Protein AF-A0A6V8PYU8-F1 (afdb_monomer)

Structure (mmCIF, N/CA/C/O backbone):
data_AF-A0A6V8PYU8-F1
#
_entry.id   AF-A0A6V8PYU8-F1
#
loop_
_atom_site.group_PDB
_atom_site.id
_atom_site.type_symbol
_atom_site.label_atom_id
_atom_site.label_alt_id
_atom_site.label_comp_id
_atom_site.label_asym_id
_atom_site.label_entity_id
_atom_site.label_seq_id
_atom_site.pdbx_PDB_ins_code
_atom_site.Cartn_x
_atom_site.Cartn_y
_atom_site.Cartn_z
_atom_site.occupancy
_atom_site.B_iso_or_equiv
_atom_site.auth_seq_id
_atom_site.auth_comp_id
_atom_site.auth_asym_id
_atom_site.auth_atom_id
_atom_site.pdbx_PDB_model_num
ATOM 1 N N . TYR A 1 1 ? 4.253 -15.938 -3.507 1.00 89.75 1 TYR A N 1
ATOM 2 C CA . TYR A 1 1 ? 5.363 -16.290 -4.414 1.00 89.75 1 TYR A CA 1
ATOM 3 C C . TYR A 1 1 ? 5.603 -15.120 -5.352 1.00 89.75 1 TYR A C 1
ATOM 5 O O . TYR A 1 1 ? 4.627 -14.462 -5.683 1.00 89.75 1 TYR A O 1
ATOM 13 N N . GLY A 1 2 ? 6.849 -14.839 -5.745 1.00 95.69 2 GLY A N 1
ATOM 14 C CA . GLY A 1 2 ? 7.125 -13.877 -6.821 1.00 95.69 2 GLY A CA 1
ATOM 15 C C . GLY A 1 2 ? 6.958 -14.581 -8.161 1.00 95.69 2 GLY A C 1
ATOM 16 O O . GLY A 1 2 ? 7.850 -15.333 -8.551 1.00 95.69 2 GLY A O 1
ATOM 17 N N . LEU A 1 3 ? 5.792 -14.421 -8.788 1.00 97.19 3 LEU A N 1
ATOM 18 C CA . LEU A 1 3 ? 5.399 -15.199 -9.966 1.00 97.19 3 LEU A CA 1
ATOM 19 C C . LEU A 1 3 ? 6.310 -14.897 -11.154 1.00 97.19 3 LEU A C 1
ATOM 21 O O . LEU A 1 3 ? 6.802 -15.820 -11.791 1.00 97.19 3 LEU A O 1
ATOM 25 N N . GLU A 1 4 ? 6.621 -13.625 -11.375 1.00 96.75 4 GLU A N 1
ATOM 26 C CA . GLU A 1 4 ? 7.464 -13.136 -12.462 1.00 96.75 4 GLU A CA 1
ATOM 27 C C . GLU A 1 4 ? 8.855 -13.768 -12.389 1.00 96.75 4 GLU A C 1
ATOM 29 O O . GLU A 1 4 ? 9.337 -14.329 -13.365 1.00 96.75 4 GLU A O 1
ATOM 34 N N . ARG A 1 5 ? 9.471 -13.781 -11.199 1.00 97.19 5 ARG A N 1
ATOM 35 C CA . ARG A 1 5 ? 10.803 -14.370 -10.999 1.00 97.19 5 ARG A CA 1
ATOM 36 C C . ARG A 1 5 ? 10.814 -15.885 -11.216 1.00 97.19 5 ARG A C 1
ATOM 38 O O . ARG A 1 5 ? 11.776 -16.407 -11.770 1.00 97.19 5 ARG A O 1
ATOM 45 N N . ILE A 1 6 ? 9.777 -16.593 -10.763 1.00 97.81 6 ILE A N 1
ATOM 46 C CA . ILE A 1 6 ? 9.661 -18.043 -10.985 1.00 97.81 6 ILE A CA 1
ATOM 47 C C . ILE A 1 6 ? 9.524 -18.325 -12.480 1.00 97.81 6 ILE A C 1
ATOM 49 O O . ILE A 1 6 ? 10.235 -19.171 -13.012 1.00 97.81 6 ILE A O 1
ATOM 53 N N . THR A 1 7 ? 8.647 -17.599 -13.165 1.00 97.00 7 THR A N 1
ATOM 54 C CA . THR A 1 7 ? 8.398 -17.798 -14.592 1.00 97.00 7 THR A CA 1
ATOM 55 C C . THR A 1 7 ? 9.604 -17.417 -15.444 1.00 97.00 7 THR A C 1
ATOM 57 O O . THR A 1 7 ? 9.918 -18.146 -16.375 1.00 97.00 7 THR A O 1
ATOM 60 N N . MET A 1 8 ? 10.331 -16.350 -15.100 1.00 97.75 8 MET A N 1
ATOM 61 C CA . MET A 1 8 ? 11.595 -15.999 -15.757 1.00 97.75 8 MET A CA 1
ATOM 62 C C . MET A 1 8 ? 12.616 -17.139 -15.678 1.00 97.75 8 MET A C 1
ATOM 64 O O . MET A 1 8 ? 13.227 -17.482 -16.683 1.00 97.75 8 MET A O 1
ATOM 68 N N . TYR A 1 9 ? 12.742 -17.781 -14.510 1.00 97.62 9 TYR A N 1
ATOM 69 C CA . TYR A 1 9 ? 13.610 -18.950 -14.346 1.00 97.62 9 TYR A CA 1
ATOM 70 C C . TYR A 1 9 ? 13.140 -20.148 -15.186 1.00 97.62 9 TYR A C 1
ATOM 72 O O . TYR A 1 9 ? 13.954 -20.831 -15.797 1.00 97.62 9 TYR A O 1
ATOM 80 N N . LEU A 1 10 ? 11.828 -20.400 -15.245 1.00 97.75 10 LEU A N 1
ATOM 81 C CA . LEU A 1 10 ? 11.259 -21.490 -16.048 1.00 97.75 10 LEU A CA 1
ATOM 82 C C . LEU A 1 10 ? 11.372 -21.254 -17.561 1.00 97.75 10 LEU A C 1
ATOM 84 O O . LEU A 1 10 ? 11.415 -22.220 -18.317 1.00 97.75 10 LEU A O 1
ATOM 88 N N . GLN A 1 11 ? 11.385 -19.993 -17.993 1.00 97.50 11 GLN A N 1
ATOM 89 C CA . GLN A 1 11 ? 11.506 -19.597 -19.397 1.00 97.50 11 GLN A CA 1
ATOM 90 C C . GLN A 1 11 ? 12.952 -19.281 -19.814 1.00 97.50 11 GLN A C 1
ATOM 92 O O . GLN A 1 11 ? 13.164 -18.949 -20.974 1.00 97.50 11 GLN A O 1
ATOM 97 N N . ASP A 1 12 ? 13.923 -19.407 -18.900 1.00 97.69 12 ASP A N 1
ATOM 98 C CA . ASP A 1 12 ? 15.350 -19.125 -19.123 1.00 97.69 12 ASP A CA 1
ATOM 99 C C . ASP A 1 12 ? 15.612 -17.711 -19.683 1.00 97.69 12 ASP A C 1
ATOM 101 O O . ASP A 1 12 ? 16.279 -17.519 -20.699 1.00 97.69 12 ASP A O 1
ATOM 105 N N . ILE A 1 13 ? 15.030 -16.698 -19.030 1.00 97.69 13 ILE A N 1
ATOM 106 C CA . ILE A 1 13 ? 15.165 -15.284 -19.411 1.00 97.69 13 ILE A CA 1
ATOM 107 C C . ILE A 1 13 ? 15.579 -14.399 -18.229 1.00 97.69 13 ILE A C 1
ATOM 109 O O . ILE A 1 13 ? 15.132 -14.583 -17.096 1.00 97.69 13 ILE A O 1
ATOM 113 N N . ASP A 1 14 ? 16.361 -13.358 -18.521 1.00 96.38 14 ASP A N 1
ATOM 114 C CA . ASP A 1 14 ? 16.874 -12.413 -17.516 1.00 96.38 14 ASP A CA 1
ATOM 115 C C . ASP A 1 14 ? 16.091 -11.091 -17.439 1.00 96.38 14 ASP A C 1
ATOM 117 O O . ASP A 1 14 ? 16.277 -10.303 -16.509 1.00 96.38 14 ASP A O 1
ATOM 121 N N . ASN A 1 15 ? 15.188 -10.833 -18.391 1.00 96.81 15 ASN A N 1
ATOM 122 C CA . ASN A 1 15 ? 14.366 -9.623 -18.437 1.00 96.81 15 ASN A CA 1
ATOM 123 C C . ASN A 1 15 ? 12.878 -9.965 -18.288 1.00 96.81 15 ASN A C 1
ATOM 125 O O . ASN A 1 15 ? 12.314 -10.674 -19.118 1.00 96.81 15 ASN A O 1
ATOM 129 N N . VAL A 1 16 ? 12.226 -9.401 -17.265 1.00 97.12 16 VAL A N 1
ATOM 130 C CA . VAL A 1 16 ? 10.797 -9.623 -16.993 1.00 97.12 16 VAL A CA 1
ATOM 131 C C . VAL A 1 16 ? 9.895 -9.205 -18.153 1.00 97.12 16 VAL A C 1
ATOM 133 O O . VAL A 1 16 ? 8.861 -9.823 -18.370 1.00 97.12 16 VAL A O 1
ATOM 136 N N . PHE A 1 17 ? 10.279 -8.199 -18.942 1.00 97.44 17 PHE A N 1
ATOM 137 C CA . PHE A 1 17 ? 9.459 -7.731 -20.062 1.00 97.44 17 PHE A CA 1
ATOM 138 C C . PHE A 1 17 ? 9.458 -8.698 -21.255 1.00 97.44 17 PHE A C 1
ATOM 140 O O . PHE A 1 17 ? 8.540 -8.646 -22.071 1.00 97.44 17 PHE A O 1
ATOM 147 N N . GLU A 1 18 ? 10.425 -9.618 -21.319 1.00 97.38 18 GLU A N 1
ATOM 148 C CA . GLU A 1 18 ? 10.487 -10.674 -22.338 1.00 97.38 18 GLU A CA 1
ATOM 149 C C . GLU A 1 18 ? 9.677 -11.923 -21.961 1.00 97.38 18 GLU A C 1
ATOM 151 O O . GLU A 1 18 ? 9.525 -12.824 -22.786 1.00 97.38 18 GLU A O 1
ATOM 156 N N . LEU A 1 19 ? 9.140 -11.974 -20.737 1.00 97.69 19 LEU A N 1
ATOM 157 C CA . LEU A 1 19 ? 8.333 -13.084 -20.237 1.00 97.69 19 LEU A CA 1
ATOM 158 C C . LEU A 1 19 ? 7.125 -13.318 -21.138 1.00 97.69 19 LEU A C 1
ATOM 160 O O . LEU A 1 19 ? 6.349 -12.400 -21.385 1.00 97.69 19 LEU A O 1
ATOM 164 N N . GLN A 1 20 ? 6.927 -14.557 -21.578 1.00 97.94 20 GLN A N 1
ATOM 165 C CA . GLN A 1 20 ? 5.724 -14.969 -22.295 1.00 97.94 20 GLN A CA 1
ATOM 166 C C . GLN A 1 20 ? 4.564 -15.079 -21.307 1.00 97.94 20 GLN A C 1
ATOM 168 O O . GLN A 1 20 ? 4.559 -15.963 -20.444 1.00 97.94 20 GLN A O 1
ATOM 173 N N . TRP A 1 21 ? 3.606 -14.155 -21.409 1.00 97.12 21 TRP A N 1
ATOM 174 C CA . TRP A 1 21 ? 2.388 -14.145 -20.594 1.00 97.12 21 TRP A CA 1
ATOM 175 C C . TRP A 1 21 ? 1.458 -15.285 -21.016 1.00 97.12 21 TRP A C 1
ATOM 177 O O . TRP A 1 21 ? 0.826 -15.942 -20.188 1.00 97.12 21 TRP A O 1
ATOM 187 N N . ASN A 1 22 ? 1.391 -15.520 -22.325 1.00 96.62 22 ASN A N 1
ATOM 188 C CA . ASN A 1 22 ? 0.768 -16.672 -22.964 1.00 96.62 22 ASN A CA 1
ATOM 189 C C . ASN A 1 22 ? 1.529 -16.998 -24.267 1.00 96.62 22 ASN A C 1
ATOM 191 O O . ASN A 1 22 ? 2.632 -16.508 -24.474 1.00 96.62 22 ASN A O 1
ATOM 195 N N . GLU A 1 23 ? 0.952 -17.815 -25.150 1.00 96.00 23 GLU A N 1
ATOM 196 C CA . GLU A 1 23 ? 1.591 -18.222 -26.414 1.00 96.00 23 GLU A CA 1
ATOM 197 C C . GLU A 1 23 ? 1.823 -17.075 -27.419 1.00 96.00 23 GLU A C 1
ATOM 199 O O . GLU A 1 23 ? 2.604 -17.241 -28.353 1.00 96.00 23 GLU A O 1
ATOM 204 N N . ALA A 1 24 ? 1.142 -15.935 -27.265 1.00 97.31 24 ALA A N 1
ATOM 205 C CA . ALA A 1 24 ? 1.108 -14.859 -28.258 1.00 97.31 24 ALA A CA 1
ATOM 206 C C . ALA A 1 24 ? 1.540 -13.481 -27.732 1.00 97.31 24 ALA A C 1
ATOM 208 O O . ALA A 1 24 ? 1.800 -12.596 -28.542 1.00 97.31 24 ALA A O 1
ATOM 209 N N . VAL A 1 25 ? 1.571 -13.276 -26.413 1.00 97.94 25 VAL A N 1
ATOM 210 C CA . VAL A 1 25 ? 1.752 -11.960 -25.786 1.00 97.94 25 VAL A CA 1
ATOM 211 C C . VAL A 1 25 ? 2.837 -12.028 -24.722 1.00 97.94 25 VAL A C 1
ATOM 213 O O . VAL A 1 25 ? 2.808 -12.888 -23.837 1.00 97.94 25 VAL A O 1
ATOM 216 N N . LYS A 1 26 ? 3.757 -11.065 -24.762 1.00 98.06 26 LYS A N 1
ATOM 217 C CA . LYS A 1 26 ? 4.774 -10.849 -23.735 1.00 98.06 26 LYS A CA 1
ATOM 218 C C . LYS A 1 26 ? 4.265 -9.946 -22.615 1.00 98.06 26 LYS A C 1
ATOM 220 O O . LYS A 1 26 ? 3.450 -9.050 -22.818 1.00 98.06 26 LYS A O 1
ATOM 225 N N . TYR A 1 27 ? 4.831 -10.112 -21.426 1.00 98.06 27 TYR A N 1
ATOM 226 C CA . TYR A 1 27 ? 4.575 -9.271 -20.258 1.00 98.06 27 TYR A CA 1
ATOM 227 C C . TYR A 1 27 ? 4.839 -7.789 -20.557 1.00 98.06 27 TYR A C 1
ATOM 229 O O . TYR A 1 27 ? 4.056 -6.928 -20.155 1.00 98.06 27 TYR A O 1
ATOM 237 N N . GLY A 1 28 ? 5.906 -7.480 -21.305 1.00 97.88 28 GLY A N 1
ATOM 238 C CA . GLY A 1 28 ? 6.247 -6.113 -21.700 1.00 97.88 28 GLY A CA 1
ATOM 239 C C . GLY A 1 28 ? 5.175 -5.419 -22.537 1.00 97.88 28 GLY A C 1
ATOM 240 O O . GLY A 1 28 ? 4.913 -4.239 -22.321 1.00 97.88 28 GLY A O 1
ATOM 241 N N . GLU A 1 29 ? 4.484 -6.150 -23.411 1.00 97.94 29 GLU A N 1
ATOM 242 C CA . GLU A 1 29 ? 3.423 -5.587 -24.258 1.00 97.94 29 GLU A CA 1
ATOM 243 C C . GLU A 1 29 ? 2.211 -5.114 -23.442 1.00 97.94 29 GLU A C 1
ATOM 245 O O . GLU A 1 29 ? 1.488 -4.217 -23.870 1.00 97.94 29 GLU A O 1
ATOM 250 N N . ILE A 1 30 ? 2.011 -5.682 -22.249 1.00 96.94 30 ILE A N 1
ATOM 251 C CA . ILE A 1 30 ? 0.918 -5.321 -21.339 1.00 96.94 30 ILE A CA 1
ATOM 252 C C . ILE A 1 30 ? 1.388 -4.285 -20.310 1.00 96.94 30 ILE A C 1
ATOM 254 O O . ILE A 1 30 ? 0.702 -3.294 -20.057 1.00 96.94 30 ILE A O 1
ATOM 258 N N . HIS A 1 31 ? 2.552 -4.509 -19.696 1.00 97.69 31 HIS A N 1
ATOM 259 C CA . HIS A 1 31 ? 2.941 -3.822 -18.464 1.00 97.69 31 HIS A CA 1
ATOM 260 C C . HIS A 1 31 ? 4.057 -2.792 -18.624 1.00 97.69 31 HIS A C 1
ATOM 262 O O . HIS A 1 31 ? 4.224 -1.969 -17.732 1.00 97.69 31 HIS A O 1
ATOM 268 N N . GLN A 1 32 ? 4.817 -2.772 -19.724 1.00 97.69 32 GLN A N 1
ATOM 269 C CA . GLN A 1 32 ? 5.973 -1.873 -19.821 1.00 97.69 32 GLN A CA 1
ATOM 270 C C . GLN A 1 32 ? 5.566 -0.394 -19.814 1.00 97.69 32 GLN A C 1
ATOM 272 O O . GLN A 1 32 ? 6.146 0.394 -19.070 1.00 97.69 32 GLN A O 1
ATOM 277 N N . LEU A 1 33 ? 4.552 -0.009 -20.599 1.00 98.00 33 LEU A N 1
ATOM 278 C CA . LEU A 1 33 ? 4.046 1.369 -20.580 1.00 98.00 33 LEU A CA 1
ATOM 279 C C . LEU A 1 33 ? 3.446 1.718 -19.212 1.00 98.00 33 LEU A C 1
ATOM 281 O O . LEU A 1 33 ? 3.699 2.799 -18.686 1.00 98.00 33 LEU A O 1
ATOM 285 N N . TRP A 1 34 ? 2.713 0.774 -18.621 1.00 97.75 34 TRP A N 1
ATOM 286 C CA . TRP A 1 34 ? 2.116 0.921 -17.297 1.00 97.75 34 TRP A CA 1
ATOM 287 C C . TRP A 1 34 ? 3.183 1.198 -16.227 1.00 97.75 34 TRP A C 1
ATOM 289 O O . TRP A 1 34 ? 3.068 2.178 -15.498 1.00 97.75 34 TRP A O 1
ATOM 299 N N . GLU A 1 35 ? 4.266 0.418 -16.185 1.00 97.75 35 GLU A N 1
ATOM 300 C CA . GLU A 1 35 ? 5.394 0.621 -15.263 1.00 97.75 35 GLU A CA 1
ATOM 301 C C . GLU A 1 35 ? 6.067 1.988 -15.456 1.00 97.75 35 GLU A C 1
ATOM 303 O O . GLU A 1 35 ? 6.394 2.667 -14.478 1.00 97.75 35 GLU A O 1
ATOM 308 N N . VAL A 1 36 ? 6.245 2.427 -16.709 1.00 98.25 36 VAL A N 1
ATOM 309 C CA . VAL A 1 36 ? 6.831 3.740 -17.022 1.00 98.25 36 VAL A CA 1
ATOM 310 C C . VAL A 1 36 ? 5.941 4.871 -16.509 1.00 98.25 36 VAL A C 1
ATOM 312 O O . VAL A 1 36 ? 6.430 5.790 -15.849 1.00 98.25 36 VAL A O 1
ATOM 315 N N . GLU A 1 37 ? 4.640 4.820 -16.788 1.00 98.56 37 GLU A N 1
ATOM 316 C CA . GLU A 1 37 ? 3.702 5.863 -16.371 1.00 98.56 37 GLU A CA 1
ATOM 317 C C . GLU A 1 37 ? 3.523 5.903 -14.853 1.00 98.56 37 GLU A C 1
ATOM 319 O O . GLU A 1 37 ? 3.592 6.983 -14.260 1.00 98.56 37 GLU A O 1
ATOM 324 N N . TRP A 1 38 ? 3.376 4.745 -14.203 1.00 98.31 38 TRP A N 1
ATOM 325 C CA . TRP A 1 38 ? 3.269 4.677 -12.747 1.00 98.31 38 TRP A CA 1
ATOM 326 C C . TRP A 1 38 ? 4.546 5.109 -12.048 1.00 98.31 38 TRP A C 1
ATOM 328 O O . TRP A 1 38 ? 4.457 5.801 -11.039 1.00 98.31 38 TRP A O 1
ATOM 338 N N . SER A 1 39 ? 5.724 4.782 -12.581 1.00 98.06 39 SER A N 1
ATOM 339 C CA . SER A 1 39 ? 6.989 5.278 -12.028 1.00 98.06 39 SER A CA 1
ATOM 340 C C . SER A 1 39 ? 7.046 6.804 -12.082 1.00 98.06 39 SER A C 1
ATOM 342 O O . SER A 1 39 ? 7.284 7.447 -11.061 1.00 98.06 39 SER A O 1
ATOM 344 N N . ARG A 1 40 ? 6.734 7.403 -13.239 1.00 98.31 40 ARG A N 1
ATOM 345 C CA . ARG A 1 40 ? 6.678 8.868 -13.383 1.00 98.31 40 ARG A CA 1
ATOM 346 C C . ARG A 1 40 ? 5.670 9.488 -12.421 1.00 98.31 40 ARG A C 1
ATOM 348 O O . ARG A 1 40 ? 5.975 10.471 -11.753 1.00 98.31 40 ARG A O 1
ATOM 355 N N . TYR A 1 41 ? 4.471 8.921 -12.316 1.00 98.50 41 TYR A N 1
ATOM 356 C CA . TYR A 1 41 ? 3.477 9.411 -11.368 1.00 98.50 41 TYR A CA 1
ATOM 357 C C . TYR A 1 41 ? 3.985 9.319 -9.922 1.00 98.50 41 TYR A C 1
ATOM 359 O O . TYR A 1 41 ? 4.043 10.333 -9.228 1.00 98.50 41 TYR A O 1
ATOM 367 N N . ASN A 1 42 ? 4.414 8.136 -9.488 1.00 98.00 42 ASN A N 1
ATOM 368 C CA . ASN A 1 42 ? 4.803 7.857 -8.108 1.00 98.00 42 ASN A CA 1
ATOM 369 C C . ASN A 1 42 ? 6.022 8.662 -7.651 1.00 98.00 42 ASN A C 1
ATOM 371 O O . ASN A 1 42 ? 6.075 9.039 -6.484 1.00 98.00 42 ASN A O 1
ATOM 375 N N . PHE A 1 43 ? 6.989 8.920 -8.536 1.00 97.62 43 PHE A N 1
ATOM 376 C CA . PHE A 1 43 ? 8.229 9.608 -8.174 1.00 97.62 43 PHE A CA 1
ATOM 377 C C . PHE A 1 43 ? 8.209 11.101 -8.475 1.00 97.62 43 PHE A C 1
ATOM 379 O O . PHE A 1 43 ? 8.771 11.853 -7.683 1.00 97.62 43 PHE A O 1
ATOM 386 N N . ASP A 1 44 ? 7.516 11.552 -9.523 1.00 97.69 44 ASP A N 1
ATOM 387 C CA . ASP A 1 44 ? 7.640 12.933 -10.002 1.00 97.69 44 ASP A CA 1
ATOM 388 C C . ASP A 1 44 ? 6.337 13.732 -9.870 1.00 97.69 44 ASP A C 1
ATOM 390 O O . ASP A 1 44 ? 6.356 14.878 -9.413 1.00 97.69 44 ASP A O 1
ATOM 394 N N . TYR A 1 45 ? 5.196 13.144 -10.251 1.00 98.19 45 TYR A N 1
ATOM 395 C CA . TYR A 1 45 ? 3.965 13.912 -10.502 1.00 98.19 45 TYR A CA 1
ATOM 396 C C . TYR A 1 45 ? 2.860 13.768 -9.456 1.00 98.19 45 TYR A C 1
ATOM 398 O O . TYR A 1 45 ? 1.922 14.566 -9.479 1.00 98.19 45 TYR A O 1
ATOM 406 N N . ALA A 1 46 ? 2.914 12.785 -8.556 1.00 98.00 46 ALA A N 1
ATOM 407 C CA . ALA A 1 46 ? 1.839 12.603 -7.590 1.00 98.00 46 ALA A CA 1
ATOM 408 C C . ALA A 1 46 ? 1.725 13.827 -6.663 1.00 98.00 46 ALA A C 1
ATOM 410 O O . ALA A 1 46 ? 2.715 14.295 -6.089 1.00 98.00 46 ALA A O 1
ATOM 411 N N . ASP A 1 47 ? 0.498 14.340 -6.544 1.00 98.44 47 ASP A N 1
ATOM 412 C CA . ASP A 1 47 ? 0.159 15.524 -5.756 1.00 98.44 47 ASP A CA 1
ATOM 413 C C . ASP A 1 47 ? 0.167 15.185 -4.261 1.00 98.44 47 ASP A C 1
ATOM 415 O O . ASP A 1 47 ? -0.760 14.576 -3.721 1.00 98.44 47 ASP A O 1
ATOM 419 N N . VAL A 1 48 ? 1.234 15.605 -3.586 1.00 98.31 48 VAL A N 1
ATOM 420 C CA . VAL A 1 48 ? 1.466 15.364 -2.158 1.00 98.31 48 VAL A CA 1
ATOM 421 C C . VAL A 1 48 ? 0.361 15.962 -1.284 1.00 98.31 48 VAL A C 1
ATOM 423 O O . VAL A 1 48 ? -0.031 15.345 -0.290 1.00 98.31 48 VAL A O 1
ATOM 426 N N . GLU A 1 49 ? -0.168 17.136 -1.633 1.00 98.38 49 GLU A N 1
ATOM 427 C CA . GLU A 1 49 ? -1.194 17.801 -0.829 1.00 98.38 49 GLU A CA 1
ATOM 428 C C . GLU A 1 49 ? -2.519 17.038 -0.920 1.00 98.38 49 GLU A C 1
ATOM 430 O O . GLU A 1 49 ? -3.151 16.741 0.100 1.00 98.38 49 GLU A O 1
ATOM 435 N N . LEU A 1 50 ? -2.910 16.648 -2.137 1.00 98.50 50 LEU A N 1
ATOM 436 C CA . LEU A 1 50 ? -4.070 15.789 -2.355 1.00 98.50 50 LEU A CA 1
ATOM 437 C C . LEU A 1 50 ? -3.929 14.462 -1.608 1.00 98.50 50 LEU A C 1
ATOM 439 O O . LEU A 1 50 ? -4.859 14.066 -0.904 1.00 98.50 50 LEU A O 1
ATOM 443 N N . LEU A 1 51 ? -2.781 13.794 -1.724 1.00 98.56 51 LEU A N 1
ATOM 444 C CA . LEU A 1 51 ? -2.522 12.527 -1.043 1.00 98.56 51 LEU A CA 1
ATOM 445 C C . LEU A 1 51 ? -2.620 12.675 0.485 1.00 98.56 51 LEU A C 1
ATOM 447 O O . LEU A 1 51 ? -3.256 11.850 1.140 1.00 98.56 51 LEU A O 1
ATOM 451 N N . GLY A 1 52 ? -2.080 13.751 1.066 1.00 98.31 52 GLY A N 1
ATOM 452 C CA . GLY A 1 52 ? -2.200 14.028 2.502 1.00 98.31 52 GLY A CA 1
ATOM 453 C C . GLY A 1 52 ? -3.651 14.231 2.965 1.00 98.31 52 GLY A C 1
ATOM 454 O O . GLY A 1 52 ? -4.057 13.706 4.013 1.00 98.31 52 GLY A O 1
ATOM 455 N N . ARG A 1 53 ? -4.464 14.936 2.164 1.00 98.62 53 ARG A N 1
ATOM 456 C CA . ARG A 1 53 ? -5.908 15.083 2.416 1.00 98.62 53 ARG A CA 1
ATOM 457 C C . ARG A 1 53 ? -6.628 13.740 2.317 1.00 98.62 53 ARG A C 1
ATOM 459 O O . ARG A 1 53 ? -7.353 13.385 3.242 1.00 98.62 53 ARG A O 1
ATOM 466 N N . LEU A 1 54 ? -6.377 12.968 1.256 1.00 98.69 54 LEU A N 1
ATOM 467 C CA . LEU A 1 54 ? -6.977 11.646 1.053 1.00 98.69 54 LEU A CA 1
ATOM 468 C C . LEU A 1 54 ? -6.647 10.692 2.199 1.00 98.69 54 LEU A C 1
ATOM 470 O O . LEU A 1 54 ? -7.554 10.043 2.711 1.00 98.69 54 LEU A O 1
ATOM 474 N N . PHE A 1 55 ? -5.391 10.650 2.656 1.00 98.69 55 PHE A N 1
ATOM 475 C CA . PHE A 1 55 ? -5.008 9.841 3.814 1.00 98.69 55 PHE A CA 1
ATOM 476 C C . PHE A 1 55 ? -5.866 10.184 5.035 1.00 98.69 55 PHE A C 1
ATOM 478 O O . PHE A 1 55 ? -6.413 9.301 5.691 1.00 98.69 55 PHE A O 1
ATOM 485 N N . SER A 1 56 ? -5.995 11.476 5.336 1.00 98.50 56 SER A N 1
ATOM 486 C CA . SER A 1 56 ? -6.730 11.943 6.514 1.00 98.50 56 SER A CA 1
ATOM 487 C C . SER A 1 56 ? -8.230 11.654 6.399 1.00 98.50 56 SER A C 1
ATOM 489 O O . SER A 1 56 ? -8.846 11.214 7.369 1.00 98.50 56 SER A O 1
ATOM 491 N N . SER A 1 57 ? -8.813 11.829 5.209 1.00 98.69 57 SER A N 1
ATOM 492 C CA . SER A 1 57 ? -10.210 11.476 4.936 1.00 98.69 57 SER A CA 1
ATOM 493 C C . SER A 1 57 ? -10.461 9.973 5.053 1.00 98.69 57 SER A C 1
ATOM 495 O O . SER A 1 57 ? -11.449 9.567 5.660 1.00 98.69 57 SER A O 1
ATOM 497 N N . TYR A 1 58 ? -9.569 9.141 4.513 1.00 98.81 58 TYR A N 1
ATOM 498 C CA . TYR A 1 58 ? -9.691 7.688 4.593 1.00 98.81 58 TYR A CA 1
ATOM 499 C C . TYR A 1 58 ? -9.5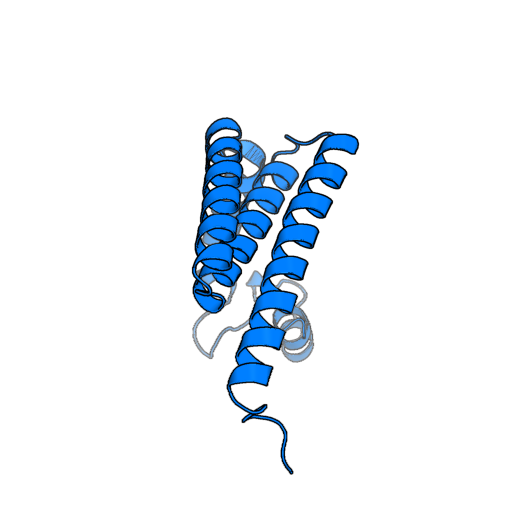10 7.166 6.018 1.00 98.81 58 TYR A C 1
ATOM 501 O O . TYR A 1 58 ? -10.257 6.284 6.430 1.00 98.81 58 TYR A O 1
ATOM 509 N N . GLU A 1 59 ? -8.589 7.736 6.798 1.00 98.62 59 GLU A N 1
ATOM 510 C CA . GLU A 1 59 ? -8.447 7.406 8.220 1.00 98.62 59 GLU A CA 1
ATOM 511 C C . GLU A 1 59 ? -9.718 7.759 9.003 1.00 98.62 59 GLU A C 1
ATOM 513 O O . GLU A 1 59 ? -10.194 6.945 9.796 1.00 98.62 59 GLU A O 1
ATOM 518 N N . GLY A 1 60 ? -10.283 8.950 8.776 1.00 98.62 60 GLY A N 1
ATOM 519 C CA . GLY A 1 60 ? -11.529 9.368 9.422 1.00 98.62 60 GLY A CA 1
ATOM 520 C C . GLY A 1 60 ? -12.701 8.447 9.079 1.00 98.62 60 GLY A C 1
ATOM 521 O O . GLY A 1 60 ? -13.450 8.040 9.966 1.00 98.62 60 GLY A O 1
ATOM 522 N N . GLU A 1 61 ? -12.820 8.061 7.809 1.00 98.69 61 GLU A N 1
ATOM 523 C CA . GLU A 1 61 ? -13.871 7.156 7.350 1.00 98.69 61 GLU A CA 1
ATOM 524 C C . GLU A 1 61 ? -13.696 5.734 7.895 1.00 98.69 61 GLU A C 1
ATOM 526 O O . GLU A 1 61 ? -14.672 5.131 8.339 1.00 98.69 61 GLU A O 1
ATOM 531 N N . ALA A 1 62 ? -12.462 5.220 7.966 1.00 98.62 62 ALA A N 1
ATOM 532 C CA . ALA A 1 62 ? -12.180 3.937 8.608 1.00 98.62 62 ALA A CA 1
ATOM 533 C C . ALA A 1 62 ? -12.670 3.926 10.064 1.00 98.62 62 ALA A C 1
ATOM 535 O O . ALA A 1 62 ? -13.368 2.996 10.462 1.00 98.62 62 ALA A O 1
ATOM 536 N N . ARG A 1 63 ? -12.373 4.977 10.843 1.00 98.38 63 ARG A N 1
ATOM 537 C CA . ARG A 1 63 ? -12.833 5.095 12.240 1.00 98.38 63 ARG A CA 1
ATOM 538 C C . ARG A 1 63 ? -14.353 5.152 12.342 1.00 98.38 63 ARG A C 1
ATOM 540 O O . ARG A 1 63 ? -14.936 4.379 13.094 1.00 98.38 63 ARG A O 1
ATOM 547 N N . ARG A 1 64 ? -15.001 5.982 11.521 1.00 98.62 64 ARG A N 1
ATOM 548 C CA . ARG A 1 64 ? -16.468 6.077 11.480 1.00 98.62 64 ARG A CA 1
ATOM 549 C C . ARG A 1 64 ? -17.120 4.721 11.187 1.00 98.62 64 ARG A C 1
ATOM 551 O O . ARG A 1 64 ? -18.138 4.383 11.782 1.00 98.62 64 ARG A O 1
ATOM 558 N N . LEU A 1 65 ? -16.550 3.941 10.267 1.00 98.62 65 LEU A N 1
ATOM 559 C CA . LEU A 1 65 ? -17.059 2.615 9.909 1.00 98.62 65 LEU A CA 1
ATOM 560 C C . LEU A 1 65 ? -16.823 1.576 11.015 1.00 98.62 65 LEU A C 1
ATOM 562 O O . LEU A 1 65 ? -17.687 0.723 11.222 1.00 98.62 65 LEU A O 1
ATOM 566 N N . ILE A 1 66 ? -15.709 1.667 11.751 1.00 97.75 66 ILE A N 1
ATOM 567 C CA . ILE A 1 66 ? -15.458 0.847 12.949 1.00 97.75 66 ILE A CA 1
ATOM 568 C C . ILE A 1 66 ? -16.530 1.117 14.009 1.00 97.75 66 ILE A C 1
ATOM 570 O O . ILE A 1 66 ? -17.123 0.164 14.511 1.00 97.75 66 ILE A O 1
ATOM 574 N N . ASP A 1 67 ? -16.844 2.386 14.285 1.00 97.00 67 ASP A N 1
ATOM 575 C CA . ASP A 1 67 ? -17.869 2.773 15.268 1.00 97.00 67 ASP A CA 1
ATOM 576 C C . ASP A 1 67 ? -19.270 2.257 14.892 1.00 97.00 67 ASP A C 1
ATOM 578 O O . ASP A 1 67 ? -20.087 1.936 15.754 1.00 97.00 67 ASP A O 1
ATOM 582 N N . LEU A 1 68 ? -19.540 2.122 13.590 1.00 97.75 68 LEU A N 1
ATOM 583 C CA . LEU A 1 68 ? -20.777 1.546 13.056 1.00 97.75 68 LEU A CA 1
ATOM 584 C C . LEU A 1 68 ? -20.767 0.009 12.978 1.00 97.75 68 LEU A C 1
ATOM 586 O O . LEU A 1 68 ? -21.719 -0.574 12.459 1.00 97.75 68 LEU A O 1
ATOM 590 N N . ASN A 1 69 ? -19.713 -0.665 13.456 1.00 96.19 69 ASN A N 1
ATOM 591 C CA . ASN A 1 69 ? -19.498 -2.110 13.298 1.00 96.19 69 ASN A CA 1
ATOM 592 C C . ASN A 1 69 ? -19.517 -2.594 11.828 1.00 96.19 69 ASN A C 1
ATOM 594 O O . ASN A 1 69 ? -19.768 -3.768 11.542 1.00 96.19 69 ASN A O 1
ATOM 598 N N . LEU A 1 70 ? -19.195 -1.716 10.872 1.00 98.25 70 LEU A N 1
ATOM 599 C CA . LEU A 1 70 ? -19.038 -2.045 9.452 1.00 98.25 70 LEU A CA 1
ATOM 600 C C . LEU A 1 70 ? -17.579 -2.414 9.162 1.00 98.25 70 LEU A C 1
ATOM 602 O O . LEU A 1 70 ? -16.843 -1.698 8.484 1.00 98.25 70 LEU A O 1
ATOM 606 N N . VAL A 1 71 ? -17.163 -3.561 9.702 1.00 97.50 71 VAL A N 1
ATOM 607 C CA . VAL A 1 71 ? -15.751 -3.960 9.792 1.00 97.50 71 VAL A CA 1
ATOM 608 C C . VAL A 1 71 ? -15.085 -4.197 8.433 1.00 97.50 71 VAL A C 1
ATOM 610 O O . VAL A 1 71 ? -13.962 -3.746 8.220 1.00 97.50 71 VAL A O 1
ATOM 613 N N . LEU A 1 72 ? -15.754 -4.890 7.505 1.00 97.88 72 LEU A N 1
ATOM 614 C CA . LEU A 1 72 ? -15.171 -5.186 6.187 1.00 97.88 72 LEU A CA 1
ATOM 615 C C . LEU A 1 72 ? -14.950 -3.901 5.364 1.00 97.88 72 LEU A C 1
ATOM 617 O O . LEU A 1 72 ? -13.824 -3.694 4.915 1.00 97.88 72 LEU A O 1
ATOM 621 N N . PRO A 1 73 ? -15.931 -2.977 5.253 1.00 98.50 73 PRO A N 1
ATOM 622 C CA . PRO A 1 73 ? -15.680 -1.662 4.664 1.00 98.50 73 PRO A CA 1
ATOM 623 C C . PRO A 1 73 ? -14.584 -0.867 5.379 1.00 98.50 73 PRO A C 1
ATOM 625 O O . PRO A 1 73 ? -13.764 -0.232 4.721 1.00 98.50 73 PRO A O 1
ATOM 628 N N . ALA A 1 74 ? -14.529 -0.903 6.716 1.00 98.56 74 ALA A N 1
ATOM 629 C CA . ALA A 1 74 ? -13.471 -0.218 7.455 1.00 98.56 74 ALA A CA 1
ATOM 630 C C . ALA A 1 74 ? -12.076 -0.727 7.060 1.00 98.56 74 ALA A C 1
ATOM 632 O O . ALA A 1 74 ? -11.156 0.075 6.889 1.00 98.56 74 ALA A O 1
ATOM 633 N N . TYR A 1 75 ? -11.926 -2.041 6.861 1.00 98.62 75 TYR A N 1
ATOM 634 C CA . TYR A 1 75 ? -10.671 -2.638 6.409 1.00 98.62 75 TYR A CA 1
ATOM 635 C C . TYR A 1 75 ? -10.235 -2.124 5.030 1.00 98.62 75 TYR A C 1
ATOM 637 O O . TYR A 1 75 ? -9.064 -1.788 4.856 1.00 98.62 75 TYR A O 1
ATOM 645 N N . ASP A 1 76 ? -11.160 -1.963 4.081 1.00 98.69 76 ASP A N 1
ATOM 646 C CA . ASP A 1 76 ? -10.839 -1.394 2.765 1.00 98.69 76 ASP A CA 1
ATOM 647 C C . ASP A 1 76 ? -10.259 0.022 2.883 1.00 98.69 76 ASP A C 1
ATOM 649 O O . ASP A 1 76 ? -9.307 0.373 2.183 1.00 98.69 76 ASP A O 1
ATOM 653 N N . TYR A 1 77 ? -10.776 0.842 3.802 1.00 98.69 77 TYR A N 1
ATOM 654 C CA . TYR A 1 77 ? -10.212 2.169 4.053 1.00 98.69 77 TYR A CA 1
ATOM 655 C C . TYR A 1 77 ? -8.831 2.117 4.720 1.00 98.69 77 TYR A C 1
ATOM 657 O O . TYR A 1 77 ? -7.988 2.960 4.413 1.00 98.69 77 TYR A O 1
ATOM 665 N N . VAL A 1 78 ? -8.534 1.100 5.538 1.00 98.62 78 VAL A N 1
ATOM 666 C CA . VAL A 1 78 ? -7.163 0.853 6.026 1.00 98.62 78 VAL A CA 1
ATOM 667 C C . VAL A 1 78 ? -6.213 0.551 4.865 1.00 98.62 78 VAL A C 1
ATOM 669 O O . VAL A 1 78 ? -5.111 1.104 4.820 1.00 98.62 78 VAL A O 1
ATOM 672 N N . LEU A 1 79 ? -6.637 -0.272 3.899 1.00 98.69 79 LEU A N 1
ATOM 673 C CA . LEU A 1 79 ? -5.840 -0.570 2.703 1.00 98.69 79 LEU A CA 1
ATOM 674 C C . LEU A 1 79 ? -5.599 0.690 1.862 1.00 98.69 79 LEU A C 1
ATOM 676 O O . LEU A 1 79 ? -4.469 0.935 1.435 1.00 98.69 79 LEU A O 1
ATOM 680 N N . LYS A 1 80 ? -6.622 1.539 1.697 1.00 98.75 80 LYS A N 1
ATOM 681 C CA . LYS A 1 80 ? -6.475 2.844 1.035 1.00 98.75 80 LYS A CA 1
ATOM 682 C C . LYS A 1 80 ? -5.463 3.732 1.759 1.00 98.75 80 LYS A C 1
ATOM 684 O O . LYS A 1 80 ? -4.582 4.283 1.106 1.00 98.75 80 LYS A O 1
ATOM 689 N N . CYS A 1 81 ? -5.519 3.828 3.090 1.00 98.62 81 CYS A N 1
ATOM 690 C CA . CYS A 1 81 ? -4.515 4.559 3.871 1.00 98.62 81 CYS A CA 1
ATOM 691 C C . CYS A 1 81 ? -3.097 4.014 3.642 1.00 98.62 81 CYS A C 1
ATOM 693 O O . CYS A 1 81 ? -2.175 4.796 3.419 1.00 98.62 81 CYS A O 1
ATOM 695 N N . SER A 1 82 ? -2.921 2.688 3.652 1.00 98.50 82 SER A N 1
ATOM 696 C CA . SER A 1 82 ? -1.624 2.051 3.390 1.00 98.50 82 SER A CA 1
ATOM 697 C C . SER A 1 82 ? -1.092 2.383 1.996 1.00 98.50 82 SER A C 1
ATOM 699 O O . SER A 1 82 ? 0.096 2.655 1.842 1.00 98.50 82 SER A O 1
ATOM 701 N N . HIS A 1 83 ? -1.956 2.379 0.980 1.00 98.50 83 HIS A N 1
ATOM 702 C CA . HIS A 1 83 ? -1.558 2.703 -0.386 1.00 98.50 83 HIS A CA 1
ATOM 703 C C . HIS A 1 83 ? -1.158 4.177 -0.527 1.00 98.50 83 HIS A C 1
ATOM 705 O O . HIS A 1 83 ? -0.095 4.477 -1.065 1.00 98.50 83 HIS A O 1
ATOM 711 N N . ILE A 1 84 ? -1.955 5.097 0.023 1.00 98.44 84 ILE A N 1
ATOM 712 C CA . ILE A 1 84 ? -1.644 6.532 0.005 1.00 98.44 84 ILE A CA 1
ATOM 713 C C . ILE A 1 84 ? -0.339 6.831 0.755 1.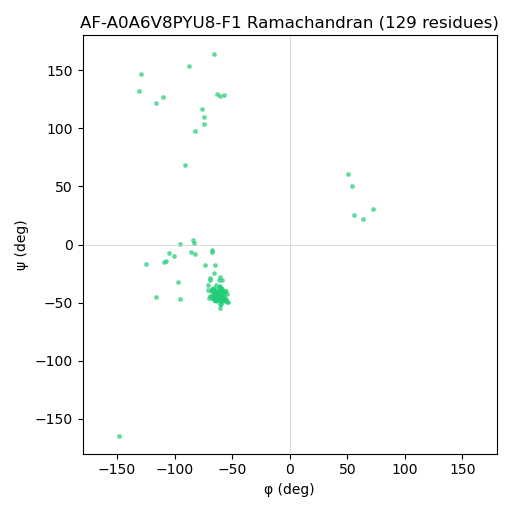00 98.44 84 ILE A C 1
ATOM 715 O O . ILE A 1 84 ? 0.456 7.645 0.290 1.00 98.44 84 ILE A O 1
ATOM 719 N N . PHE A 1 85 ? -0.086 6.151 1.877 1.00 98.31 85 PHE A N 1
ATOM 720 C CA . PHE A 1 85 ? 1.202 6.226 2.568 1.00 98.31 85 PHE A CA 1
ATOM 721 C C . PHE A 1 85 ? 2.364 5.846 1.640 1.00 98.31 85 PHE A C 1
ATOM 723 O O . PHE A 1 85 ? 3.321 6.608 1.547 1.00 98.31 85 PHE A O 1
ATOM 730 N N . ASN A 1 86 ? 2.263 4.728 0.914 1.00 98.19 86 ASN A N 1
ATOM 731 C CA . ASN A 1 86 ? 3.316 4.298 -0.010 1.00 98.19 86 ASN A CA 1
ATOM 732 C C . ASN A 1 86 ? 3.561 5.320 -1.132 1.00 98.19 86 ASN A C 1
ATOM 734 O O . ASN A 1 86 ? 4.706 5.526 -1.519 1.00 98.19 86 ASN A O 1
ATOM 738 N N . LEU A 1 87 ? 2.514 5.982 -1.637 1.00 98.25 87 LEU A N 1
ATOM 739 C CA . LEU A 1 87 ? 2.661 7.036 -2.648 1.00 98.25 87 LEU A CA 1
ATOM 740 C C . LEU A 1 87 ? 3.371 8.276 -2.089 1.00 98.25 87 LEU A C 1
ATOM 742 O O . LEU A 1 87 ? 4.287 8.799 -2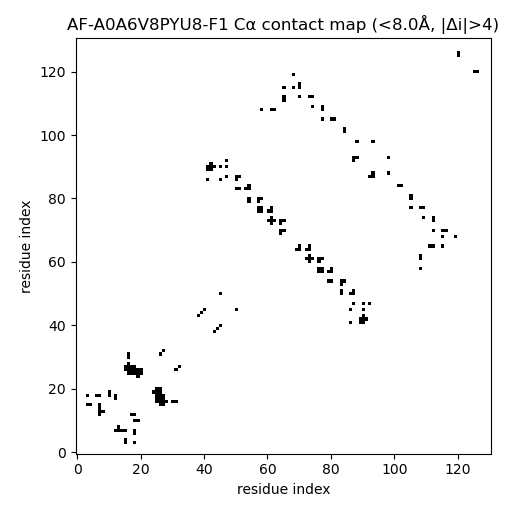.719 1.00 98.25 87 LEU A O 1
ATOM 746 N N . LEU A 1 88 ? 2.986 8.729 -0.892 1.00 98.19 88 LEU A N 1
ATOM 747 C CA . LEU A 1 88 ? 3.655 9.843 -0.204 1.00 98.19 88 LEU A CA 1
ATOM 748 C C . LEU A 1 88 ? 5.135 9.538 0.063 1.00 98.19 88 LEU A C 1
ATOM 750 O O . LEU A 1 88 ? 5.995 10.408 -0.071 1.00 98.19 88 LEU A O 1
ATOM 754 N N . ASP A 1 89 ? 5.419 8.294 0.431 1.00 97.94 89 ASP A N 1
ATOM 755 C CA . ASP A 1 89 ? 6.761 7.797 0.699 1.00 97.94 89 ASP A CA 1
ATOM 756 C C . ASP A 1 89 ? 7.611 7.704 -0.580 1.00 97.94 89 ASP A C 1
ATOM 758 O O . ASP A 1 89 ? 8.742 8.186 -0.601 1.00 97.94 89 ASP A O 1
ATOM 762 N N . ALA A 1 90 ? 7.047 7.186 -1.678 1.00 97.75 90 ALA A N 1
ATOM 763 C CA . ALA A 1 90 ? 7.699 7.149 -2.991 1.00 97.75 90 ALA A CA 1
ATOM 764 C C . ALA A 1 90 ? 8.010 8.555 -3.527 1.00 97.75 90 ALA A C 1
ATOM 766 O O . ALA A 1 90 ? 9.084 8.780 -4.081 1.00 97.75 90 ALA A O 1
ATOM 767 N N . ARG A 1 91 ? 7.127 9.532 -3.278 1.00 97.81 91 ARG A N 1
ATOM 768 C CA . ARG A 1 91 ? 7.374 10.947 -3.599 1.00 97.81 91 ARG A CA 1
ATOM 769 C C . ARG A 1 91 ? 8.489 11.589 -2.766 1.00 97.81 91 ARG A C 1
ATOM 771 O O . ARG A 1 91 ? 8.834 12.745 -3.009 1.00 97.81 91 ARG A O 1
ATOM 778 N N . GLY A 1 92 ? 9.037 10.891 -1.769 1.00 95.75 92 GLY A N 1
ATOM 779 C CA . GLY A 1 92 ? 10.023 11.454 -0.847 1.00 95.75 92 GLY A CA 1
ATOM 780 C C . GLY A 1 92 ? 9.457 12.599 -0.006 1.00 95.75 92 GLY A C 1
ATOM 781 O O . GLY A 1 92 ? 10.208 13.440 0.479 1.00 95.75 92 GLY A O 1
ATOM 782 N N . ALA A 1 93 ? 8.130 12.657 0.151 1.00 95.19 93 ALA A N 1
ATOM 783 C CA . ALA A 1 93 ? 7.443 13.754 0.824 1.00 95.19 93 ALA A CA 1
ATOM 784 C C . ALA A 1 93 ? 7.440 13.618 2.355 1.00 95.19 93 ALA A C 1
ATOM 786 O O . ALA A 1 93 ? 6.998 14.529 3.052 1.00 95.19 93 ALA A O 1
ATOM 787 N N . LEU A 1 94 ? 7.892 12.475 2.880 1.00 95.94 94 LEU A N 1
ATOM 788 C CA . LEU A 1 94 ? 7.885 12.159 4.304 1.00 95.94 94 LEU A CA 1
ATOM 789 C C . LEU A 1 94 ? 9.309 12.150 4.860 1.00 95.94 94 LEU A C 1
ATOM 791 O O . LEU A 1 94 ? 10.172 11.406 4.393 1.00 95.94 94 LEU A O 1
ATOM 795 N N . SER A 1 95 ? 9.539 12.907 5.930 1.00 96.62 95 SER A N 1
ATOM 796 C CA . SER A 1 95 ? 10.724 12.713 6.769 1.00 96.62 95 SER A CA 1
ATOM 797 C C . SER A 1 95 ? 10.685 11.354 7.483 1.00 96.62 95 SER A C 1
ATOM 799 O O . SER A 1 95 ? 9.633 10.728 7.625 1.00 96.62 95 SER A O 1
ATOM 801 N N . VAL A 1 96 ? 11.828 10.905 8.014 1.00 95.38 96 VAL A N 1
ATOM 802 C CA . VAL A 1 96 ? 11.921 9.647 8.784 1.00 95.38 96 VAL A CA 1
ATOM 803 C C . VAL A 1 96 ? 10.916 9.616 9.944 1.00 95.38 96 VAL A C 1
ATOM 805 O O . VAL A 1 96 ? 10.236 8.612 10.156 1.00 95.38 96 VAL A O 1
ATOM 808 N N . THR A 1 97 ? 10.775 10.730 10.667 1.00 96.44 97 THR A N 1
ATOM 809 C CA . THR A 1 97 ? 9.824 10.856 11.780 1.00 96.44 97 THR A CA 1
ATOM 810 C C . THR A 1 97 ? 8.376 10.775 11.300 1.00 96.44 97 THR A C 1
ATOM 812 O O . THR A 1 97 ? 7.548 10.103 11.917 1.00 96.44 97 THR A O 1
ATOM 815 N N . GLU A 1 98 ? 8.053 11.427 10.182 1.00 96.69 98 GLU A N 1
ATOM 816 C CA . GLU A 1 98 ? 6.708 11.373 9.611 1.00 96.69 98 GLU A CA 1
ATOM 817 C C . GLU A 1 98 ? 6.364 9.976 9.117 1.00 96.69 98 GLU A C 1
ATOM 819 O O . GLU A 1 98 ? 5.270 9.496 9.410 1.00 96.69 98 GLU A O 1
ATOM 824 N N . ARG A 1 99 ? 7.301 9.296 8.452 1.00 97.44 99 ARG A N 1
ATOM 825 C CA . ARG A 1 99 ? 7.134 7.916 7.988 1.00 97.44 99 ARG A CA 1
ATOM 826 C C . ARG A 1 99 ? 6.725 6.994 9.136 1.00 97.44 99 ARG A C 1
ATOM 828 O O . ARG A 1 99 ? 5.715 6.302 9.030 1.00 97.44 99 ARG A O 1
ATOM 835 N N . THR A 1 100 ? 7.437 7.054 10.263 1.00 97.62 100 THR A N 1
ATOM 836 C CA . THR A 1 100 ? 7.098 6.287 11.475 1.00 97.62 100 THR A CA 1
ATOM 837 C C . THR A 1 100 ? 5.691 6.619 11.979 1.00 97.62 100 THR A C 1
ATOM 839 O O . THR A 1 100 ? 4.897 5.714 12.230 1.00 97.62 100 THR A O 1
ATOM 842 N N . ARG A 1 101 ? 5.327 7.907 12.036 1.00 97.69 101 ARG A N 1
ATOM 843 C CA . ARG A 1 101 ? 3.986 8.347 12.456 1.00 97.69 101 ARG A CA 1
ATOM 844 C C . ARG A 1 101 ? 2.877 7.814 11.541 1.00 97.69 101 ARG A C 1
ATOM 846 O O . ARG A 1 101 ? 1.823 7.417 12.033 1.00 97.69 101 ARG A O 1
ATOM 853 N N . TYR A 1 102 ? 3.079 7.818 10.223 1.00 98.00 102 TYR A N 1
ATOM 854 C CA . TYR A 1 102 ? 2.114 7.261 9.270 1.00 98.00 102 TYR A CA 1
ATOM 855 C C . TYR A 1 102 ? 1.958 5.745 9.444 1.00 98.00 102 TYR A C 1
ATOM 857 O O . TYR A 1 102 ? 0.828 5.260 9.515 1.00 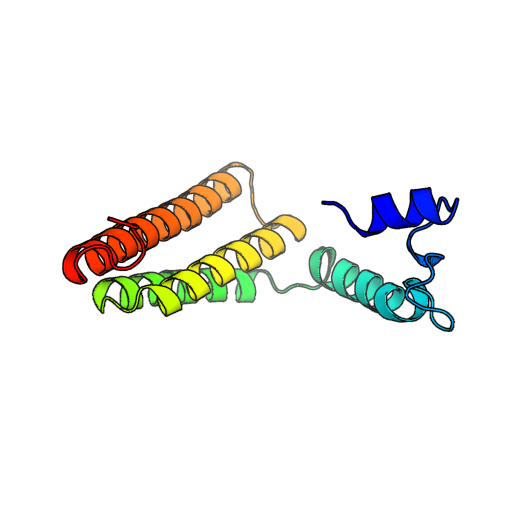98.00 102 TYR A O 1
ATOM 865 N N . ILE A 1 103 ? 3.067 5.014 9.596 1.00 97.88 103 ILE A N 1
ATOM 866 C CA . ILE A 1 103 ? 3.055 3.567 9.858 1.00 97.88 103 ILE A CA 1
ATOM 867 C C . ILE A 1 103 ? 2.259 3.255 11.129 1.00 97.88 103 ILE A C 1
ATOM 869 O O . ILE A 1 103 ? 1.409 2.363 11.120 1.00 97.88 103 ILE A O 1
ATOM 873 N N . ASP A 1 104 ? 2.483 4.005 12.208 1.00 98.38 104 ASP A N 1
ATOM 874 C CA . ASP A 1 104 ? 1.768 3.795 13.467 1.00 98.38 104 ASP A CA 1
ATOM 875 C C . ASP A 1 104 ? 0.267 4.074 13.342 1.00 98.38 104 ASP A C 1
ATOM 877 O O . ASP A 1 104 ? -0.542 3.315 13.879 1.00 98.38 104 ASP A O 1
ATOM 881 N N . ARG A 1 105 ? -0.132 5.107 12.590 1.00 98.38 105 ARG A N 1
ATOM 882 C CA . ARG A 1 105 ? -1.549 5.397 12.305 1.00 98.38 105 ARG A CA 1
ATOM 883 C C . ARG A 1 105 ? -2.227 4.241 11.569 1.00 98.38 105 ARG A C 1
ATOM 885 O O . ARG A 1 105 ? -3.244 3.740 12.047 1.00 98.38 105 ARG A O 1
ATOM 892 N N . VAL A 1 106 ? -1.641 3.761 10.468 1.00 98.38 106 VAL A N 1
ATOM 893 C CA . VAL A 1 106 ? -2.194 2.632 9.692 1.00 98.38 106 VAL A CA 1
ATOM 894 C C . VAL A 1 106 ? -2.242 1.357 10.538 1.00 98.38 106 VAL A C 1
ATOM 896 O O . VAL A 1 106 ? -3.257 0.660 10.555 1.00 98.38 106 VAL A O 1
ATOM 899 N N . ARG A 1 107 ? -1.181 1.073 11.304 1.00 98.50 107 ARG A N 1
ATOM 900 C CA . ARG A 1 107 ? -1.113 -0.080 12.213 1.00 98.50 107 ARG A CA 1
ATOM 901 C C . ARG A 1 107 ? -2.203 -0.032 13.284 1.00 98.50 107 ARG A C 1
ATOM 903 O O . ARG A 1 107 ? -2.813 -1.060 13.576 1.00 98.50 107 ARG A O 1
ATOM 910 N N . ASN A 1 108 ? -2.450 1.136 13.874 1.00 98.38 108 ASN A N 1
ATOM 911 C CA . ASN A 1 108 ? -3.484 1.298 14.892 1.00 98.38 108 ASN A CA 1
ATOM 912 C C . ASN A 1 108 ? -4.885 1.063 14.318 1.00 98.38 108 ASN A C 1
ATOM 914 O O . ASN A 1 108 ? -5.637 0.302 14.926 1.00 98.38 108 ASN A O 1
ATOM 918 N N . LEU A 1 109 ? -5.193 1.601 13.132 1.00 97.88 109 LEU A N 1
ATOM 919 C CA . LEU A 1 109 ? -6.464 1.323 12.452 1.00 97.88 109 LEU A CA 1
ATOM 920 C C . LEU A 1 109 ? -6.628 -0.171 12.154 1.00 97.88 109 LEU A C 1
ATOM 922 O O . LEU A 1 109 ? -7.655 -0.757 12.479 1.00 97.88 109 LEU A O 1
ATOM 926 N N . ALA A 1 110 ? -5.601 -0.817 11.592 1.00 98.56 110 ALA A N 1
ATOM 927 C CA . ALA A 1 110 ? -5.634 -2.252 11.307 1.00 98.56 110 ALA A CA 1
ATOM 928 C C . ALA A 1 110 ? -5.910 -3.080 12.574 1.00 98.56 110 ALA A C 1
ATOM 930 O O . ALA A 1 110 ? -6.688 -4.033 12.546 1.00 98.56 110 ALA A O 1
ATOM 931 N N . ARG A 1 111 ? -5.307 -2.693 13.706 1.00 98.56 111 ARG A N 1
ATOM 932 C CA . ARG A 1 111 ? -5.540 -3.330 15.008 1.00 98.56 111 ARG A CA 1
ATOM 933 C C . ARG A 1 111 ? -6.976 -3.135 15.496 1.00 98.56 111 ARG A C 1
ATOM 935 O O . ARG A 1 111 ? -7.551 -4.074 16.038 1.00 98.56 111 ARG A O 1
ATOM 942 N N . GLU A 1 112 ? -7.541 -1.942 15.351 1.00 98.19 112 GLU A N 1
ATOM 943 C CA . GLU A 1 112 ? -8.932 -1.658 15.730 1.00 98.19 112 GLU A CA 1
ATOM 944 C C . GLU A 1 112 ? -9.915 -2.458 14.873 1.00 98.19 112 GLU A C 1
ATOM 946 O O . GLU A 1 112 ? -10.783 -3.135 15.422 1.00 98.19 112 GLU A O 1
ATOM 951 N N . VAL A 1 113 ? -9.706 -2.494 13.554 1.00 98.31 113 VAL A N 1
ATOM 952 C CA . VAL A 1 113 ? -10.489 -3.326 12.629 1.00 98.31 113 VAL A CA 1
ATOM 953 C C . VAL A 1 113 ? -10.384 -4.808 12.991 1.00 98.31 113 VAL A C 1
ATOM 955 O O . VAL A 1 113 ? -11.399 -5.496 13.041 1.00 98.31 113 VAL A O 1
ATOM 958 N N . ALA A 1 114 ? -9.187 -5.313 13.303 1.00 98.31 114 ALA A N 1
ATOM 959 C CA . ALA A 1 114 ? -9.002 -6.709 13.698 1.00 98.31 114 ALA A CA 1
ATOM 960 C C . ALA A 1 114 ? -9.744 -7.055 15.000 1.00 98.31 114 ALA A C 1
ATOM 962 O O . ALA A 1 114 ? -10.359 -8.118 15.094 1.00 98.31 114 ALA A O 1
ATOM 963 N N . LYS A 1 115 ? -9.726 -6.154 15.993 1.00 98.12 115 LYS A N 1
ATOM 964 C CA . LYS A 1 115 ? -10.499 -6.314 17.234 1.00 98.12 115 LYS A CA 1
ATOM 965 C C . LYS A 1 115 ? -12.001 -6.315 16.959 1.00 98.12 115 LYS A C 1
ATOM 967 O O . LYS A 1 115 ? -12.690 -7.213 17.426 1.00 98.12 115 LYS A O 1
ATOM 972 N N . ALA A 1 116 ? -12.491 -5.357 16.172 1.00 97.38 116 ALA A N 1
ATOM 973 C CA . ALA A 1 116 ? -13.901 -5.276 15.800 1.00 97.38 116 ALA A CA 1
ATOM 974 C C . ALA A 1 116 ? -14.355 -6.525 15.026 1.00 97.38 116 ALA A C 1
ATOM 976 O O . ALA A 1 116 ? -15.422 -7.073 15.301 1.00 97.38 116 ALA A O 1
ATOM 977 N N . TYR A 1 117 ? -13.509 -7.034 14.121 1.00 97.62 117 TYR A N 1
ATOM 978 C CA . TYR A 1 117 ? -13.755 -8.291 13.423 1.00 97.62 117 TYR A CA 1
ATOM 979 C C . TYR A 1 117 ? -13.871 -9.444 14.412 1.00 97.62 117 TYR A C 1
ATOM 981 O O . TYR A 1 117 ? -14.859 -10.166 14.381 1.00 97.62 117 TYR A O 1
ATOM 989 N N . LEU A 1 118 ? -12.908 -9.602 15.325 1.00 97.00 118 LEU A N 1
ATOM 990 C CA . LEU A 1 118 ? -12.944 -10.669 16.322 1.00 97.00 118 LEU A CA 1
ATOM 991 C C . LEU A 1 118 ? -14.240 -10.636 17.146 1.00 97.00 118 LEU A C 1
ATOM 993 O O . LEU A 1 118 ? -14.899 -11.668 17.252 1.00 97.00 118 LEU A O 1
ATOM 997 N N . SER A 1 119 ? -14.651 -9.460 17.629 1.00 96.31 119 SER A N 1
ATOM 998 C CA . SER A 1 119 ? -15.918 -9.288 18.352 1.00 96.31 119 SER A CA 1
ATOM 999 C C . SER A 1 119 ? -17.134 -9.663 17.499 1.00 96.31 119 SER A C 1
ATOM 1001 O O . SER A 1 119 ? -18.042 -10.343 17.970 1.00 96.31 119 SER A O 1
ATOM 1003 N N . GLN A 1 120 ? -17.158 -9.279 16.218 1.00 95.56 120 GLN A N 1
ATOM 1004 C CA . GLN A 1 120 ? -18.224 -9.678 15.295 1.00 95.56 120 GLN A CA 1
ATOM 1005 C C . GLN A 1 120 ? -18.275 -11.203 15.129 1.00 95.56 120 GLN A C 1
ATOM 1007 O O . GLN A 1 120 ? -19.349 -11.800 15.153 1.00 95.56 120 GLN A O 1
ATOM 1012 N N . ARG A 1 121 ? -17.113 -11.851 14.999 1.00 95.38 121 ARG A N 1
ATOM 1013 C CA . ARG A 1 121 ? -17.000 -13.308 14.867 1.00 95.38 121 ARG A CA 1
ATOM 1014 C C . ARG A 1 121 ? -17.449 -14.034 16.133 1.00 95.38 121 ARG A C 1
ATOM 1016 O O . ARG A 1 121 ? -18.112 -15.060 16.009 1.00 95.38 121 ARG A O 1
ATOM 1023 N N . GLU A 1 122 ? -17.126 -13.502 17.307 1.00 95.56 122 GLU A N 1
ATOM 1024 C CA . GLU A 1 122 ? -17.577 -14.015 18.604 1.00 95.56 122 GLU A CA 1
ATOM 1025 C C . GLU A 1 122 ? -19.099 -13.906 18.754 1.00 95.56 122 GLU A C 1
ATOM 1027 O O . GLU A 1 122 ? -19.753 -14.903 19.055 1.00 95.56 122 GLU A O 1
ATOM 1032 N N . ASN A 1 123 ? -19.685 -12.752 18.416 1.00 94.62 123 ASN A N 1
ATOM 1033 C CA . ASN A 1 123 ? -21.140 -12.544 18.426 1.00 94.62 123 ASN A CA 1
ATOM 1034 C C . ASN A 1 123 ? -21.889 -13.495 17.478 1.00 94.62 123 ASN A C 1
ATOM 1036 O O . ASN A 1 123 ? -23.044 -13.839 17.715 1.00 94.62 123 ASN A O 1
ATOM 1040 N N . MET A 1 124 ? -21.233 -13.941 16.404 1.00 94.94 124 MET A N 1
ATOM 1041 C CA . MET A 1 124 ? 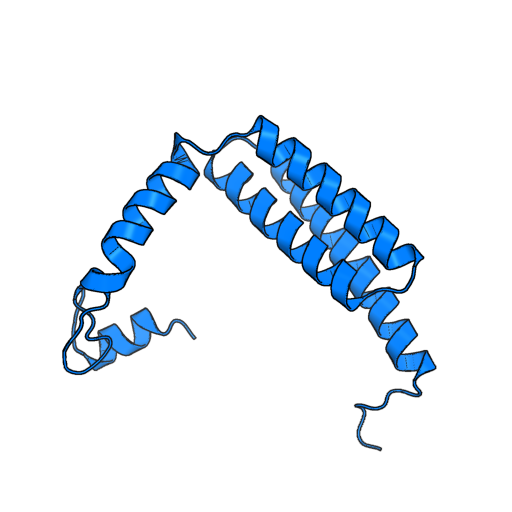-21.763 -14.947 15.479 1.00 94.94 124 MET A CA 1
ATOM 1042 C C . MET A 1 124 ? -21.543 -16.396 15.956 1.00 94.94 124 MET A C 1
ATOM 1044 O O . MET A 1 124 ? -21.885 -17.327 15.229 1.00 94.94 124 MET A O 1
ATOM 1048 N N . GLY A 1 125 ? -20.936 -16.615 17.128 1.00 95.00 125 GLY A N 1
ATOM 1049 C CA . GLY A 1 125 ? -20.603 -17.946 17.643 1.00 95.00 125 GLY A CA 1
ATOM 1050 C C . GLY A 1 125 ? -19.445 -18.630 16.907 1.00 95.00 125 GLY A C 1
ATOM 1051 O O . GLY A 1 125 ? -19.431 -19.851 16.784 1.00 95.00 125 GLY A O 1
ATOM 1052 N N . PHE A 1 126 ? -18.494 -17.853 16.379 1.00 93.44 126 PHE A N 1
ATOM 1053 C CA . PHE A 1 126 ? -17.323 -18.311 15.620 1.00 93.44 126 PHE A CA 1
ATOM 1054 C C . PHE A 1 126 ? -17.633 -19.293 14.470 1.00 93.44 126 PHE A C 1
ATOM 1056 O O . PHE A 1 126 ? -17.057 -20.379 14.405 1.00 93.44 126 PHE A O 1
ATOM 1063 N N . PRO A 1 127 ? -18.435 -18.906 13.462 1.00 91.69 127 PRO A N 1
ATOM 1064 C CA . PRO A 1 127 ? -18.982 -19.843 12.471 1.00 91.69 127 PRO A CA 1
ATOM 1065 C C . PRO A 1 127 ? -17.956 -20.476 11.508 1.00 91.69 127 PRO A C 1
ATOM 1067 O O . PRO A 1 127 ? -18.323 -21.308 10.689 1.00 91.69 127 PRO A O 1
ATOM 1070 N N . LEU A 1 128 ? -16.681 -20.070 11.560 1.00 89.19 128 LEU A N 1
ATOM 1071 C CA . LEU A 1 128 ? -15.594 -20.661 10.756 1.00 89.19 128 LEU A CA 1
ATOM 1072 C C . LEU A 1 128 ? -14.669 -21.565 11.579 1.00 89.19 128 LEU A C 1
ATOM 1074 O O . LEU A 1 128 ? -13.798 -22.214 11.002 1.00 89.19 128 LEU A 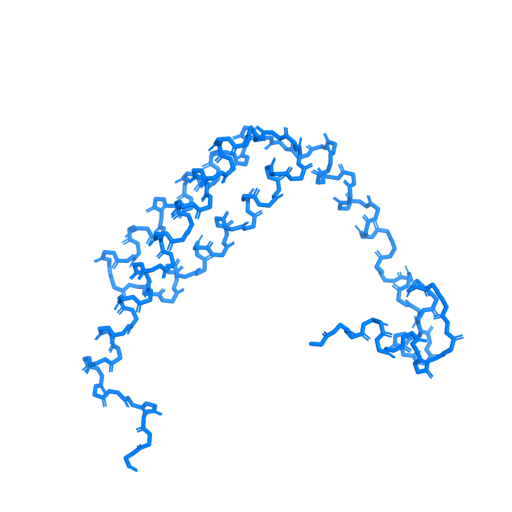O 1
ATOM 1078 N N . LEU A 1 129 ? -14.825 -21.612 12.904 1.00 90.12 129 LEU A N 1
ATOM 1079 C CA . LEU A 1 129 ? -14.150 -22.630 13.693 1.00 90.12 129 LEU A CA 1
ATOM 1080 C C . LEU A 1 129 ? -14.914 -23.934 13.478 1.00 90.12 129 LEU A C 1
ATOM 1082 O O . LEU A 1 129 ? -16.098 -24.038 13.798 1.00 90.12 129 LEU A O 1
ATOM 1086 N N . LYS A 1 130 ? -14.239 -24.922 12.883 1.00 72.88 130 LYS A N 1
ATOM 1087 C CA . LYS A 1 130 ? -14.741 -26.296 12.892 1.00 72.88 130 LYS A CA 1
ATOM 1088 C C . LYS A 1 130 ? -14.840 -26.718 14.361 1.00 72.88 130 LYS A C 1
ATOM 1090 O O . LYS A 1 130 ? -13.872 -26.524 15.096 1.00 72.88 130 LYS A O 1
ATOM 1095 N N . LYS A 1 131 ? -16.009 -27.209 14.775 1.00 60.69 131 LYS A N 1
ATOM 1096 C CA . LYS A 1 131 ? -16.158 -27.872 16.075 1.00 60.69 131 LYS A CA 1
ATOM 1097 C C . LYS A 1 131 ? -15.347 -29.159 16.106 1.00 60.69 131 LYS A C 1
ATOM 1099 O O . LYS A 1 131 ? -15.255 -29.801 15.034 1.00 60.69 131 LYS A O 1
#

Foldseek 3Di:
DPPLVVQCVVVVHDDSQQRPPDPPDGPVVPPVVVCVVVLCCLAPNPDLVVLVVLLVVLLVVLVVCLVVLVLVVSVVSLVVNVVSLSSCVNNVVDDPVRNVVSVVSSVVSVVSSVVSVVVVCVVVVNVPDDD

Organism: NCBI:txid2754717

Sequence (131 aa):
YGLERITMYLQDIDNVFELQWNEAVKYGEIHQLWEVEWSRYNFDYADVELLGRLFSSYEGEARRLIDLNLVLPAYDYVLKCSHIFNLLDARGALSVTERTRYIDRVRNLAREVAKAYLSQRENMGFPLLKK

Secondary structure (DSSP, 8-state):
--HHHHHHHHTT-S-GGG-BSSSS-BHHHHHHHHHHHHHHIIIII--HHHHHHHHHHHHHHHHHHHHTT-HHHHHHHHHHHHHHHHHHHHTT---HHHHHHHHHHHHHHHHHHHHHHHHHHHHTT-TTS--

Mean predicted aligned error: 3.46 Å

InterPro domains:
  IPR002310 Glycine-tRNA ligase, alpha subunit [PF02091] (1-122)
  IPR006194 Glycine-tRNA synthetase, heterodimeric [PS50861] (1-118)
  IPR006194 Glycine-tRNA synthetase, heterodimeric [PTHR30075] (1-129)
  IPR045864 Class II Aminoacyl-tRNA synthetase/Biotinyl protein ligase (BPL) and lipoyl protein ligase (LPL) [G3DSA:3.30.930.10] (1-46)
  IPR045864 Class II Aminoacyl-tRNA synthetase/Biotinyl protein ligase (BPL) and lipoyl protein ligase (LPL) [SSF55681] (1-123)

Solvent-accessible surf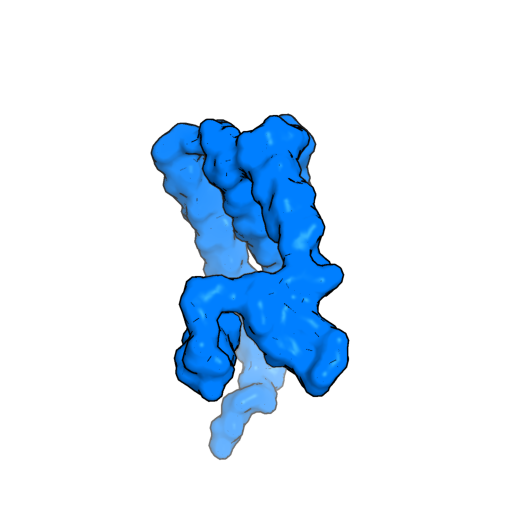ace area (backbone atoms only — not comparable to full-atom values): 7223 Å² total; per-residu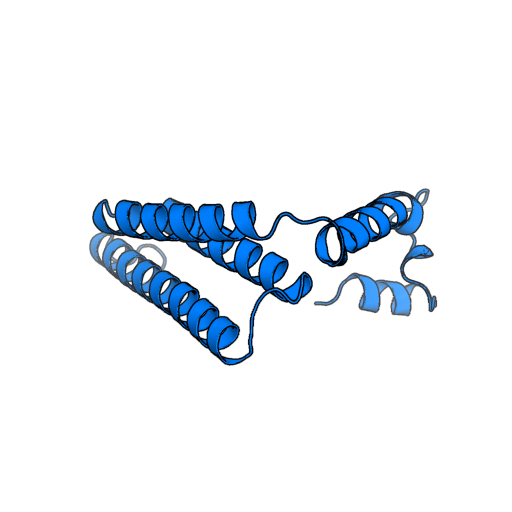e (Å²): 131,66,62,6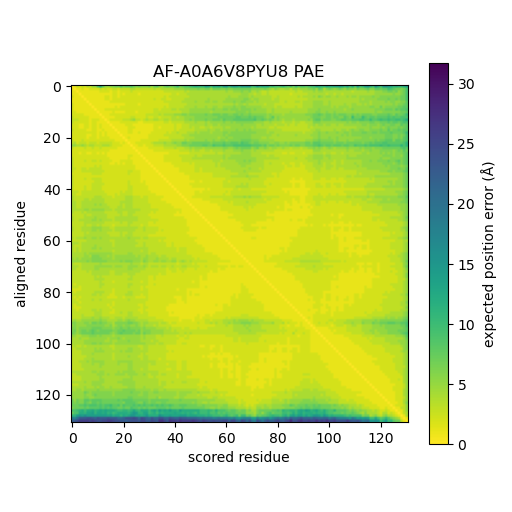8,65,53,48,26,64,77,66,74,49,94,50,73,49,73,33,67,72,51,99,86,44,39,38,29,82,70,42,45,66,52,53,54,53,51,47,46,33,38,54,72,61,59,57,60,69,61,42,56,51,49,33,54,52,30,51,54,48,19,52,56,25,47,78,68,68,40,34,70,66,18,44,54,26,40,52,51,31,52,52,39,49,51,43,39,51,56,45,63,73,50,52,77,70,51,47,54,52,52,52,51,52,48,52,51,49,49,52,52,39,51,51,51,41,51,53,54,38,54,76,62,68,38,84,83,62,80,129

Nearest PDB structures (foldseek):
  1j5w-assembly1_A  TM=9.954E-01  e=1.196E-10  Thermotoga maritima
  1j5w-assembly1_B  TM=9.979E-01  e=2.620E-10  Thermotoga maritima
  5f5w-assembly1_A  TM=9.891E-01  e=5.449E-10  Aquifex aeolicus VF5
  7xof-assembly1_A  TM=9.791E-01  e=3.399E-09  Oryza sativa Japonica Group
  7xof-assembly1_B  TM=9.799E-01  e=1.470E-08  Oryza sativa Japonica Group

pLDDT: mean 96.97, std 4.17, range [60.69, 98.81]

Radius of gyration: 19.99 Å; Cα contacts (8 Å, |Δi|>4): 110; chains: 1; bounding box: 39×46×47 Å